Protein AF-A0A7K1CIB7-F1 (afdb_monomer_lite)

Radius of gyration: 27.97 Å; chains: 1; bounding box: 59×40×71 Å

Secondary structure (DSSP, 8-state):
--EEEEEEEEET--SHHHHHHHHHHHHTSTT-EEEEETTTTEEEEEEETTS-HHHHHHHHHHTT-EEEEE-----TTTS-TTHHHHHHHHHHHHHHHHHHHH-HHHHHHHHHHHHHHHHHTTPPPPS----

Sequence (131 aa):
MAVEPRTFSVSGMTCSSCVNSIEKSLKDIDGVSASVNFATETVHILAPTDVKNSEIIKNIKSAGYSATYVENGANPALHSRKSGVVLFFAILFAVPTIAVSMVHQWHEKVDAEILRILDSLNILPPLYSPT

Structure (mmCIF, N/CA/C/O backbone):
data_AF-A0A7K1CIB7-F1
#
_entry.id   AF-A0A7K1CIB7-F1
#
loop_
_atom_site.group_PDB
_atom_site.id
_atom_site.type_symbol
_atom_site.label_atom_id
_atom_site.label_alt_id
_atom_site.label_comp_id
_atom_site.label_asym_id
_atom_site.label_entity_id
_atom_site.label_seq_id
_atom_site.pdbx_PDB_ins_code
_atom_site.Cartn_x
_atom_site.Cartn_y
_atom_site.Cartn_z
_atom_site.occupancy
_atom_site.B_iso_or_equiv
_atom_site.auth_seq_id
_atom_site.auth_comp_id
_atom_site.auth_asym_id
_atom_site.auth_atom_id
_atom_site.pdbx_PDB_model_num
ATOM 1 N N . MET A 1 1 ? 8.601 -5.327 21.324 1.00 53.72 1 MET A N 1
ATOM 2 C CA . MET A 1 1 ? 7.303 -5.832 20.829 1.00 53.72 1 MET A CA 1
ATOM 3 C C . MET A 1 1 ? 7.434 -5.981 19.323 1.00 53.72 1 MET A C 1
ATOM 5 O O . MET A 1 1 ? 7.906 -5.040 18.697 1.00 53.72 1 MET A O 1
ATOM 9 N N . ALA A 1 2 ? 7.157 -7.159 18.765 1.00 72.75 2 ALA A N 1
ATOM 10 C CA . ALA A 1 2 ? 7.211 -7.362 17.318 1.00 72.75 2 ALA A CA 1
ATOM 11 C C . ALA A 1 2 ? 5.921 -6.803 16.701 1.00 72.75 2 ALA A C 1
ATOM 13 O O . ALA A 1 2 ? 4.830 -7.218 17.083 1.00 72.75 2 ALA A O 1
ATOM 14 N N . VAL A 1 3 ? 6.056 -5.827 15.806 1.00 80.62 3 VAL A N 1
ATOM 15 C CA . VAL A 1 3 ? 4.958 -5.253 15.017 1.00 80.62 3 VAL A CA 1
ATOM 16 C C . VAL A 1 3 ? 5.022 -5.846 13.618 1.00 80.62 3 VAL A C 1
ATOM 18 O O . VAL A 1 3 ? 6.094 -5.886 13.015 1.00 80.62 3 VAL A O 1
ATOM 21 N N . GLU A 1 4 ? 3.885 -6.312 13.113 1.00 83.81 4 GLU A N 1
ATOM 22 C CA . GLU A 1 4 ? 3.779 -6.939 11.799 1.00 83.81 4 GLU A CA 1
ATOM 23 C C . GLU A 1 4 ? 3.029 -6.007 10.834 1.00 83.81 4 GLU A C 1
ATOM 25 O O . GLU A 1 4 ? 1.944 -5.519 11.176 1.00 83.81 4 GLU A O 1
ATOM 30 N N . PRO A 1 5 ? 3.586 -5.730 9.639 1.00 87.31 5 PRO A N 1
ATOM 31 C CA . PRO A 1 5 ? 2.897 -4.952 8.624 1.00 87.31 5 PRO A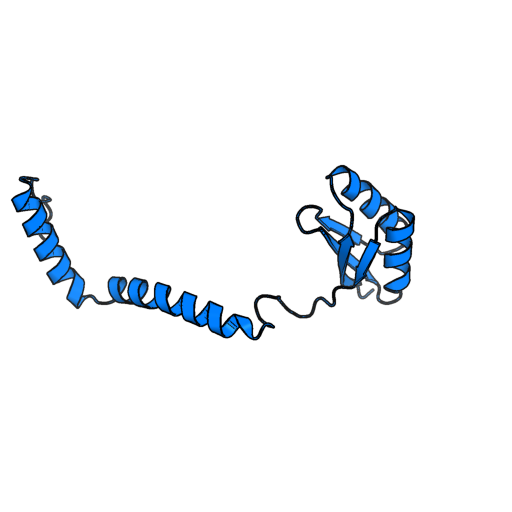 CA 1
ATOM 32 C C . PRO A 1 5 ? 1.786 -5.783 7.987 1.00 87.31 5 PRO A C 1
ATOM 34 O O . PRO A 1 5 ? 1.997 -6.895 7.506 1.00 87.31 5 PRO A O 1
ATOM 37 N N . ARG A 1 6 ? 0.588 -5.213 7.951 1.00 89.38 6 ARG A N 1
ATOM 38 C CA . ARG A 1 6 ? -0.626 -5.831 7.424 1.00 89.38 6 ARG A CA 1
ATOM 39 C C . ARG A 1 6 ? -1.341 -4.817 6.552 1.00 89.38 6 ARG A C 1
ATOM 41 O O . ARG A 1 6 ? -1.447 -3.655 6.930 1.00 89.38 6 ARG A O 1
ATOM 48 N N . THR A 1 7 ? -1.870 -5.240 5.411 1.00 90.75 7 THR A N 1
ATOM 49 C CA . THR A 1 7 ? -2.649 -4.341 4.552 1.00 90.75 7 THR A CA 1
ATOM 50 C C . THR A 1 7 ? -4.055 -4.876 4.387 1.00 90.75 7 THR A C 1
ATOM 52 O O . THR A 1 7 ? -4.281 -6.082 4.287 1.00 90.75 7 THR A O 1
ATOM 55 N N . PHE A 1 8 ? -5.006 -3.961 4.324 1.00 91.12 8 PHE A N 1
ATOM 56 C CA . PHE A 1 8 ? -6.408 -4.247 4.100 1.00 91.12 8 PHE A CA 1
ATOM 57 C C . PHE A 1 8 ? -6.885 -3.432 2.901 1.00 91.12 8 PHE A C 1
ATOM 59 O O . PHE A 1 8 ? -6.547 -2.257 2.774 1.00 91.12 8 PHE A O 1
ATOM 66 N N . SER A 1 9 ? -7.658 -4.052 2.016 1.00 91.19 9 SER A N 1
ATOM 67 C CA . SER A 1 9 ? -8.412 -3.339 0.985 1.00 91.19 9 SER A CA 1
ATOM 68 C C . SER A 1 9 ? -9.751 -2.925 1.578 1.00 91.19 9 SER A C 1
ATOM 70 O O . SER A 1 9 ? -10.385 -3.727 2.270 1.00 91.19 9 SER A O 1
ATOM 72 N N . VAL A 1 10 ? -10.161 -1.681 1.352 1.00 91.31 10 VAL A N 1
ATOM 73 C CA . VAL A 1 10 ? -11.355 -1.093 1.957 1.00 91.31 10 VAL A CA 1
ATOM 74 C C . VAL A 1 10 ? -12.288 -0.563 0.885 1.00 91.31 10 VAL A C 1
ATOM 76 O O . VAL A 1 10 ? -11.918 0.299 0.102 1.00 91.31 10 VAL A O 1
ATOM 79 N N . SER A 1 11 ? -13.531 -1.026 0.898 1.00 88.88 11 SER A N 1
ATOM 80 C CA . SER A 1 11 ? -14.567 -0.581 -0.030 1.00 88.88 11 SER A CA 1
ATOM 81 C C . SER A 1 11 ? -15.376 0.579 0.547 1.00 88.88 11 SER A C 1
ATOM 83 O O . SER A 1 11 ? -15.731 0.578 1.731 1.00 88.88 11 SER A O 1
ATOM 85 N N . GLY A 1 12 ? -15.726 1.538 -0.315 1.00 83.88 12 GLY A N 1
ATOM 86 C CA . GLY A 1 12 ? -16.597 2.669 0.025 1.00 83.88 12 GLY A CA 1
ATOM 87 C C . GLY A 1 12 ? -15.868 3.947 0.453 1.00 83.88 12 GLY A C 1
ATOM 88 O O . GLY A 1 12 ? -16.526 4.904 0.855 1.00 83.88 12 GLY A O 1
ATOM 89 N N . MET A 1 13 ? -14.535 3.997 0.358 1.00 84.75 13 MET A N 1
ATOM 90 C CA . MET A 1 13 ? -13.779 5.244 0.511 1.00 84.75 13 MET A CA 1
ATOM 91 C C . MET A 1 13 ? -13.867 6.079 -0.768 1.00 84.75 13 MET A C 1
ATOM 93 O O . MET A 1 13 ? -13.259 5.742 -1.773 1.00 84.75 13 MET A O 1
ATOM 97 N N . THR A 1 14 ? -14.597 7.192 -0.728 1.00 81.38 14 THR A N 1
ATOM 98 C CA . THR A 1 14 ? -14.796 8.067 -1.900 1.00 81.38 14 THR A CA 1
ATOM 99 C C . THR A 1 14 ? -14.212 9.469 -1.737 1.00 81.38 14 THR A C 1
ATOM 101 O O . THR A 1 14 ? -14.210 10.245 -2.689 1.00 81.38 14 THR A O 1
ATOM 104 N N . CYS A 1 15 ? -13.709 9.822 -0.551 1.00 84.44 15 CYS A N 1
ATOM 105 C CA . CYS A 1 15 ? -13.198 11.160 -0.260 1.00 84.44 15 CYS A CA 1
ATOM 106 C C . CYS A 1 15 ? -12.050 11.123 0.759 1.00 84.44 15 CYS A C 1
ATOM 108 O O . CYS A 1 15 ? -11.976 10.228 1.602 1.00 84.44 15 CYS A O 1
ATOM 110 N N . SER A 1 16 ? -11.199 12.150 0.743 1.00 82.19 16 SER A N 1
ATOM 111 C CA . SER A 1 16 ? -10.160 12.377 1.754 1.00 82.19 16 SER A CA 1
ATOM 112 C C . SER A 1 16 ? -10.723 12.465 3.176 1.00 82.19 16 SER A C 1
ATOM 114 O O . SER A 1 16 ? -10.062 12.062 4.125 1.00 82.19 16 SER A O 1
ATOM 116 N N . SER A 1 17 ? -11.972 12.910 3.345 1.00 84.19 17 SER A N 1
ATOM 117 C CA . SER A 1 17 ? -12.637 12.922 4.653 1.00 84.19 17 SER A CA 1
ATOM 118 C C . SER A 1 17 ? -12.870 11.518 5.230 1.00 84.19 17 SER A C 1
ATOM 120 O O . SER A 1 17 ? -12.893 11.370 6.450 1.00 84.19 17 SER A O 1
ATOM 122 N N . CYS A 1 18 ? -12.997 10.484 4.387 1.00 85.94 18 CYS A N 1
ATOM 12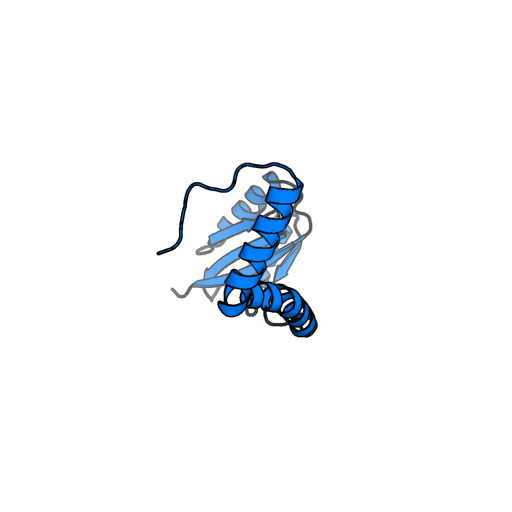3 C CA . CYS A 1 18 ? -13.165 9.094 4.828 1.00 85.94 18 CYS A CA 1
ATOM 124 C C . CYS A 1 18 ? -11.905 8.549 5.518 1.00 85.94 18 CYS A C 1
ATOM 126 O O . CYS A 1 18 ? -12.009 7.744 6.444 1.00 85.94 18 CYS A O 1
ATOM 128 N N . VAL A 1 19 ? -10.725 9.026 5.103 1.00 88.75 19 VAL A N 1
ATOM 129 C CA . VAL A 1 19 ? -9.418 8.635 5.657 1.00 88.75 19 VAL A CA 1
ATOM 130 C C . VAL A 1 19 ? -9.381 8.906 7.158 1.00 88.75 19 VAL A C 1
ATOM 132 O O . VAL A 1 19 ? -9.152 7.990 7.946 1.00 88.75 19 VAL A O 1
ATOM 135 N N . ASN A 1 20 ? -9.711 10.134 7.568 1.00 89.19 20 ASN A N 1
ATOM 136 C CA . ASN A 1 20 ? -9.666 10.533 8.973 1.00 89.19 20 ASN A CA 1
ATOM 137 C C . ASN A 1 20 ? -10.608 9.699 9.851 1.00 89.19 20 ASN A C 1
ATOM 139 O O . ASN A 1 20 ? -10.270 9.402 10.996 1.00 89.19 20 ASN A O 1
ATOM 143 N N . SER A 1 21 ? -11.784 9.318 9.342 1.00 89.50 21 SER A N 1
ATOM 144 C CA . SER A 1 21 ? -12.731 8.471 10.076 1.00 89.50 21 SER A CA 1
ATOM 145 C C . SER A 1 21 ? -12.157 7.080 10.350 1.00 89.50 21 SER A C 1
ATOM 147 O O . SER A 1 21 ? -12.279 6.576 11.467 1.00 89.50 21 SER A O 1
ATOM 149 N N . ILE A 1 22 ? -11.503 6.482 9.353 1.00 90.38 22 ILE A N 1
ATOM 150 C CA . ILE A 1 22 ? -10.901 5.149 9.464 1.00 90.38 22 ILE A CA 1
ATOM 151 C C . ILE A 1 22 ? -9.664 5.192 10.367 1.00 90.38 22 ILE A C 1
ATOM 153 O O . ILE A 1 22 ? -9.550 4.377 11.280 1.00 90.38 22 ILE A O 1
ATOM 157 N N . GLU A 1 23 ? -8.770 6.166 10.179 1.00 90.81 23 GLU A N 1
ATOM 158 C CA . GLU A 1 23 ? -7.578 6.319 11.024 1.00 90.81 23 GLU A CA 1
ATOM 159 C C . GLU A 1 23 ? -7.940 6.557 12.490 1.00 90.81 23 GLU A C 1
ATOM 161 O O . GLU A 1 23 ? -7.306 6.000 13.385 1.00 90.81 23 GLU A O 1
ATOM 166 N N . LYS A 1 24 ? -8.981 7.357 12.751 1.00 89.44 24 LYS A N 1
ATOM 167 C CA . LYS A 1 24 ? -9.447 7.614 14.114 1.00 89.44 24 LYS A CA 1
ATOM 168 C C . LYS A 1 24 ? -10.000 6.349 14.768 1.00 89.44 24 LYS A C 1
ATOM 170 O O . LYS A 1 24 ? -9.638 6.075 15.901 1.00 89.44 24 LYS A O 1
ATOM 175 N N . SER A 1 25 ? -10.793 5.559 14.043 1.00 89.12 25 SER A N 1
ATOM 176 C CA . SER A 1 25 ? -11.314 4.284 14.552 1.00 89.12 25 SER A CA 1
ATOM 177 C C . SER A 1 25 ? -10.216 3.256 14.838 1.00 89.12 25 SER A C 1
ATOM 179 O O . SER A 1 25 ? -10.386 2.419 15.718 1.00 89.12 25 SER A O 1
ATOM 181 N N . LEU A 1 26 ? -9.108 3.283 14.093 1.00 89.19 26 LEU A N 1
ATOM 182 C CA . LEU A 1 26 ? -7.995 2.348 14.285 1.00 89.19 26 LEU A CA 1
ATOM 183 C C . LEU A 1 26 ? -7.016 2.794 15.378 1.00 89.19 26 LEU A C 1
ATOM 185 O O . LEU A 1 26 ? -6.363 1.943 15.973 1.00 89.19 26 LEU A O 1
ATOM 189 N N . LYS A 1 27 ? -6.946 4.099 15.676 1.00 88.31 27 LYS A N 1
ATOM 190 C CA . LYS A 1 27 ? -6.173 4.645 16.807 1.00 88.31 27 LYS A CA 1
ATOM 191 C C . LYS A 1 27 ? -6.701 4.221 18.176 1.00 88.31 27 LYS A C 1
ATOM 193 O O . LYS A 1 27 ? -5.949 4.287 19.140 1.00 88.31 27 LYS A O 1
ATOM 198 N N . ASP A 1 28 ? -7.962 3.804 18.262 1.00 85.25 28 ASP A N 1
ATOM 199 C CA . ASP A 1 28 ? -8.560 3.321 19.510 1.00 85.25 28 ASP A CA 1
ATOM 200 C C . ASP A 1 28 ? -8.009 1.941 19.932 1.00 85.25 28 ASP A C 1
ATOM 202 O O . ASP A 1 28 ? -8.214 1.517 21.069 1.00 85.25 28 ASP A O 1
ATOM 206 N N . ILE A 1 29 ? -7.300 1.236 19.038 1.00 86.31 29 ILE A N 1
ATOM 207 C CA . ILE A 1 29 ? -6.651 -0.047 19.328 1.00 86.31 29 ILE A CA 1
ATOM 208 C C . ILE A 1 29 ? -5.218 0.215 19.810 1.00 86.31 29 ILE A C 1
ATOM 210 O O . ILE A 1 29 ? -4.416 0.827 19.102 1.00 86.31 29 ILE A O 1
ATOM 214 N N . ASP A 1 30 ? -4.881 -0.273 21.006 1.00 84.19 30 ASP A N 1
ATOM 215 C CA . ASP A 1 30 ? -3.564 -0.043 21.603 1.00 84.19 30 ASP A CA 1
ATOM 216 C C . ASP A 1 30 ? -2.433 -0.663 20.764 1.00 84.19 30 ASP A C 1
ATOM 218 O O . ASP A 1 30 ? -2.528 -1.787 20.268 1.00 84.19 30 ASP A O 1
ATOM 222 N N . GLY A 1 31 ? -1.356 0.100 20.574 1.00 85.19 31 GLY A N 1
ATOM 223 C CA . GLY A 1 31 ? -0.196 -0.320 19.785 1.00 85.19 31 GLY A CA 1
ATOM 224 C C . GLY A 1 31 ? -0.402 -0.389 18.264 1.00 85.19 31 GLY A C 1
ATOM 225 O O . GLY A 1 31 ? 0.529 -0.792 17.563 1.00 85.19 31 GLY A O 1
ATOM 226 N N . VAL A 1 32 ? -1.564 0.010 17.732 1.00 89.69 32 VAL A N 1
ATOM 227 C CA . VAL A 1 32 ? -1.840 -0.003 16.287 1.00 89.69 32 VAL A CA 1
ATOM 228 C C . VAL A 1 32 ? -1.513 1.344 15.641 1.00 89.69 32 VAL A C 1
ATOM 230 O O . VAL A 1 32 ? -2.009 2.395 16.040 1.00 89.69 32 VAL A O 1
ATOM 233 N N . SER A 1 33 ? -0.711 1.315 14.578 1.00 89.19 33 SER A N 1
ATOM 234 C CA . SER A 1 33 ? -0.492 2.463 13.694 1.00 89.19 33 SER A CA 1
ATOM 235 C C . SER A 1 33 ? -1.107 2.176 12.330 1.00 89.19 33 SER A C 1
ATOM 237 O O . SER A 1 33 ? -0.789 1.163 11.714 1.00 89.19 33 SER A O 1
ATOM 239 N N . ALA A 1 34 ? -1.997 3.048 11.861 1.00 90.50 34 ALA A N 1
ATOM 240 C CA . ALA A 1 34 ? -2.683 2.901 10.582 1.00 90.50 34 ALA A CA 1
ATOM 241 C C . ALA A 1 34 ? -2.372 4.082 9.657 1.00 90.50 34 ALA A C 1
ATOM 243 O O . ALA A 1 34 ? -2.340 5.228 10.099 1.00 90.50 34 ALA A O 1
ATOM 244 N N . SER A 1 35 ? -2.175 3.787 8.375 1.00 90.31 35 SER A N 1
ATOM 245 C CA . SER A 1 35 ? -2.032 4.754 7.290 1.00 90.31 35 SER A CA 1
ATOM 246 C C . SER A 1 35 ? -2.988 4.370 6.168 1.00 90.31 35 SER A C 1
ATOM 248 O O . SER A 1 35 ? -2.967 3.239 5.677 1.00 90.31 35 SER A O 1
ATOM 250 N N . VAL A 1 36 ? -3.856 5.299 5.785 1.00 91.00 36 VAL A N 1
ATOM 251 C CA . VAL A 1 36 ? -4.923 5.048 4.813 1.00 91.00 36 VAL A CA 1
ATOM 252 C C . VAL A 1 36 ? -4.630 5.785 3.511 1.00 91.00 36 VAL A C 1
ATOM 254 O O . VAL A 1 36 ? -4.271 6.960 3.509 1.00 91.00 36 VAL A O 1
ATOM 257 N N . ASN A 1 37 ? -4.848 5.111 2.385 1.00 88.75 37 ASN A N 1
ATOM 258 C CA . ASN A 1 37 ? -4.800 5.706 1.060 1.00 88.75 37 ASN A CA 1
ATOM 259 C C . ASN A 1 37 ? -6.150 5.515 0.357 1.00 88.75 37 ASN A C 1
ATOM 261 O O . ASN A 1 37 ? -6.504 4.408 -0.048 1.00 88.75 37 ASN A O 1
ATOM 265 N N . PHE A 1 38 ? -6.903 6.607 0.201 1.00 87.25 38 PHE A N 1
ATOM 266 C CA . PHE A 1 38 ? -8.199 6.576 -0.481 1.00 87.25 38 PHE A CA 1
ATOM 267 C C . PHE A 1 38 ? -8.062 6.389 -2.000 1.00 87.25 38 PHE A C 1
ATOM 269 O O . PHE A 1 38 ? -8.962 5.834 -2.615 1.00 87.25 38 PHE A O 1
ATOM 276 N N . ALA A 1 39 ? -6.951 6.823 -2.611 1.00 86.06 39 ALA A N 1
ATOM 277 C CA . ALA A 1 39 ? -6.745 6.714 -4.057 1.00 86.06 39 ALA A CA 1
ATOM 278 C C . ALA A 1 39 ? -6.532 5.259 -4.498 1.00 86.06 39 ALA A C 1
ATOM 280 O O . ALA A 1 39 ? -6.905 4.884 -5.605 1.00 86.06 39 ALA A O 1
ATOM 281 N N . THR A 1 40 ? -5.931 4.444 -3.628 1.00 85.88 40 THR A N 1
ATOM 282 C CA . THR A 1 40 ? -5.720 3.006 -3.852 1.00 85.88 40 THR A CA 1
ATOM 283 C C . THR A 1 40 ? -6.697 2.128 -3.075 1.00 85.88 40 THR A C 1
ATOM 285 O O . THR A 1 40 ? -6.579 0.910 -3.150 1.00 85.88 40 THR A O 1
ATOM 288 N N . GLU A 1 41 ? -7.638 2.720 -2.329 1.00 89.75 41 GLU A N 1
ATOM 289 C CA . GLU A 1 41 ? -8.599 2.004 -1.479 1.00 89.75 41 GLU A CA 1
ATOM 290 C C . GLU A 1 41 ? -7.926 1.001 -0.516 1.00 89.75 41 GLU A C 1
ATOM 292 O O . GLU A 1 41 ? -8.427 -0.097 -0.255 1.00 89.75 41 GLU A O 1
ATOM 297 N N . THR A 1 42 ? -6.755 1.364 0.018 1.00 89.81 42 THR A N 1
ATOM 298 C CA . THR A 1 42 ? -5.949 0.493 0.887 1.00 89.81 42 THR A CA 1
ATOM 299 C C . THR A 1 42 ? -5.616 1.139 2.222 1.00 89.81 42 THR A C 1
ATOM 301 O O . THR A 1 42 ? -5.453 2.351 2.343 1.00 89.81 42 THR A O 1
ATOM 304 N N . VAL A 1 43 ? -5.479 0.295 3.241 1.00 91.44 43 VAL A N 1
ATOM 305 C CA . VAL A 1 43 ? -5.079 0.669 4.597 1.00 91.44 43 VAL A CA 1
ATOM 306 C C . VAL A 1 43 ? -3.894 -0.185 5.009 1.00 91.44 43 VAL A C 1
ATOM 308 O O . VAL A 1 43 ? -4.001 -1.409 5.057 1.00 91.44 43 VAL A O 1
ATOM 311 N N . HIS A 1 44 ? -2.779 0.461 5.320 1.00 90.69 44 HIS A N 1
ATOM 312 C CA . HIS A 1 44 ? -1.582 -0.167 5.861 1.00 90.69 44 HIS A CA 1
ATOM 313 C C . HIS A 1 44 ? -1.580 -0.032 7.377 1.00 90.69 44 HIS A C 1
ATOM 315 O O . HIS A 1 44 ? -1.779 1.057 7.909 1.00 90.69 44 HIS A O 1
ATOM 321 N N . ILE A 1 45 ? -1.371 -1.142 8.071 1.00 91.06 45 ILE A N 1
ATOM 322 C CA . ILE A 1 45 ? -1.479 -1.234 9.519 1.00 91.06 45 ILE A CA 1
ATOM 323 C C . ILE A 1 45 ? -0.231 -1.913 10.066 1.00 91.06 45 ILE A C 1
ATOM 325 O O . ILE A 1 45 ? 0.144 -2.996 9.624 1.00 91.06 45 ILE A O 1
ATOM 329 N N . LEU A 1 46 ? 0.393 -1.279 11.048 1.00 89.38 46 LEU A N 1
ATOM 330 C CA . LEU A 1 46 ? 1.426 -1.856 11.892 1.00 89.38 46 LEU A CA 1
ATOM 331 C C . LEU A 1 46 ? 0.761 -2.187 13.222 1.00 89.38 46 LEU A C 1
ATOM 333 O O . LEU A 1 46 ? 0.406 -1.283 13.977 1.00 89.38 46 LEU A O 1
ATOM 337 N N . ALA A 1 47 ? 0.546 -3.473 13.473 1.00 88.56 47 ALA A N 1
ATOM 338 C CA . ALA A 1 47 ? -0.091 -3.953 14.691 1.00 88.56 47 ALA A CA 1
ATOM 339 C C . ALA A 1 47 ? 0.783 -5.025 15.355 1.00 88.56 47 ALA A C 1
ATOM 341 O O . ALA A 1 47 ? 1.468 -5.778 14.651 1.00 88.56 47 ALA A O 1
ATOM 342 N N . PRO A 1 48 ? 0.793 -5.107 16.692 1.00 88.81 48 PRO A N 1
ATOM 343 C CA . PRO A 1 48 ? 1.463 -6.193 17.383 1.00 88.81 48 PRO A CA 1
ATOM 344 C C . PRO A 1 48 ? 0.759 -7.539 17.116 1.00 88.81 48 PRO A C 1
ATOM 346 O O . PRO A 1 48 ? -0.392 -7.605 16.673 1.00 88.81 48 PRO A O 1
ATOM 349 N N . THR A 1 49 ? 1.498 -8.641 17.278 1.00 83.00 49 THR A N 1
ATOM 350 C CA . THR A 1 49 ? 1.060 -9.993 16.867 1.00 83.00 49 THR A CA 1
ATOM 351 C C . THR A 1 49 ? -0.172 -10.503 17.631 1.00 83.00 49 THR A C 1
ATOM 353 O O . THR A 1 49 ? -0.865 -11.403 17.162 1.00 83.00 49 THR A O 1
ATOM 356 N N . ASP A 1 50 ? -0.452 -9.928 18.794 1.00 85.50 50 ASP A N 1
ATOM 357 C CA . ASP A 1 50 ? -1.613 -10.190 19.646 1.00 85.50 50 ASP A CA 1
ATOM 358 C C . ASP A 1 50 ? -2.932 -9.652 19.067 1.00 85.50 50 ASP A C 1
ATOM 360 O O . ASP A 1 50 ? -3.986 -10.262 19.276 1.00 85.50 50 ASP A O 1
ATOM 364 N N . VAL A 1 51 ? -2.885 -8.566 18.291 1.00 85.81 51 VAL A N 1
ATOM 365 C CA . VAL A 1 51 ? -4.070 -7.987 17.646 1.00 85.81 51 VAL A CA 1
ATOM 366 C C . VAL A 1 51 ? -4.504 -8.861 16.472 1.00 85.81 51 VAL A C 1
ATOM 368 O O . VAL A 1 51 ? -3.748 -9.096 15.523 1.00 85.81 51 VAL A O 1
ATOM 371 N N . LYS A 1 52 ? -5.760 -9.319 16.495 1.00 89.19 52 LYS A N 1
ATOM 372 C CA . LYS A 1 52 ? -6.327 -10.165 15.434 1.00 89.19 52 LYS A CA 1
ATOM 373 C C . LYS A 1 52 ? -6.846 -9.331 14.264 1.00 89.19 52 LYS A C 1
ATOM 375 O O . LYS A 1 52 ? -7.538 -8.333 14.451 1.00 89.19 52 LYS A O 1
ATOM 380 N N . ASN A 1 53 ? -6.666 -9.829 13.039 1.00 89.06 53 ASN A N 1
ATOM 381 C CA . ASN A 1 53 ? -7.209 -9.194 11.825 1.00 89.06 53 ASN A CA 1
ATOM 382 C C . ASN A 1 53 ? -8.734 -8.994 11.886 1.00 89.06 53 ASN A C 1
ATOM 384 O O . ASN A 1 53 ? -9.253 -8.009 11.367 1.00 89.06 53 ASN A O 1
ATOM 388 N N . SER A 1 54 ? -9.461 -9.894 12.556 1.00 89.75 54 SER A N 1
ATOM 389 C CA . SER A 1 54 ? -10.911 -9.778 12.750 1.00 89.75 54 SER A CA 1
ATOM 390 C C . SER A 1 54 ? -11.318 -8.540 13.552 1.00 89.75 54 SER A C 1
ATOM 392 O O . SER A 1 54 ? -12.382 -7.977 13.308 1.00 89.75 54 SER A O 1
ATOM 394 N N . GLU A 1 55 ? -10.495 -8.121 14.512 1.00 90.19 55 GLU A N 1
ATOM 395 C CA . GLU A 1 55 ? -10.761 -6.959 15.364 1.00 90.19 55 GLU A CA 1
ATOM 396 C C . GLU A 1 55 ? -10.564 -5.650 14.597 1.00 90.19 55 GLU A C 1
ATOM 398 O O . GLU A 1 55 ? -11.402 -4.752 14.665 1.00 90.19 55 GLU A O 1
ATOM 403 N N . ILE A 1 56 ? -9.519 -5.596 13.773 1.00 89.81 56 ILE A N 1
ATOM 404 C CA . ILE A 1 56 ? -9.264 -4.496 12.839 1.00 89.81 56 ILE A CA 1
ATOM 405 C C . ILE A 1 56 ? -10.438 -4.344 11.862 1.00 89.81 56 ILE A C 1
ATOM 407 O O . ILE A 1 56 ? -11.007 -3.261 11.734 1.00 89.81 56 ILE A O 1
ATOM 411 N N . ILE A 1 57 ? -10.856 -5.438 11.213 1.00 91.88 57 ILE A N 1
ATOM 412 C CA . ILE A 1 57 ? -11.979 -5.423 10.260 1.00 91.88 57 ILE A CA 1
ATOM 413 C C . ILE A 1 57 ? -13.275 -4.982 10.950 1.00 91.88 57 ILE A C 1
ATOM 415 O O . ILE A 1 57 ? -14.049 -4.213 10.381 1.00 91.88 57 ILE A O 1
ATOM 419 N N . LYS A 1 58 ? -13.514 -5.437 12.187 1.00 91.94 58 LYS A N 1
ATOM 420 C CA . LYS A 1 58 ? -14.689 -5.042 12.969 1.00 91.94 58 LYS A CA 1
ATOM 421 C C . LYS A 1 58 ? -14.698 -3.541 13.260 1.00 91.94 58 LYS A C 1
ATOM 423 O O . LYS A 1 58 ? -15.749 -2.928 13.113 1.00 91.94 58 LYS A O 1
ATOM 428 N N . ASN A 1 59 ? -13.559 -2.952 13.622 1.00 91.00 59 ASN A N 1
ATOM 429 C CA . ASN A 1 59 ? -13.450 -1.509 13.851 1.00 91.00 59 ASN A CA 1
ATOM 430 C C . ASN A 1 59 ? -13.709 -0.704 12.572 1.00 91.00 59 ASN A C 1
ATOM 432 O O . ASN A 1 59 ? -14.547 0.195 12.573 1.00 91.00 59 ASN A O 1
ATOM 436 N N . ILE A 1 60 ? -13.109 -1.106 11.448 1.00 90.62 60 ILE A N 1
ATOM 437 C CA . ILE A 1 60 ? -13.359 -0.454 10.152 1.00 90.62 60 ILE A CA 1
ATOM 438 C C . ILE A 1 60 ? -14.848 -0.555 9.762 1.00 90.62 60 ILE A C 1
ATOM 440 O O . ILE A 1 60 ? -15.435 0.414 9.275 1.00 90.62 60 ILE A O 1
ATOM 444 N N . LYS A 1 61 ? -15.493 -1.689 10.067 1.00 91.81 61 LYS A N 1
ATOM 445 C CA . LYS A 1 61 ? -16.937 -1.879 9.879 1.00 91.81 61 LYS A CA 1
ATOM 446 C C . LYS A 1 61 ? -17.785 -0.984 10.777 1.00 91.81 61 LYS A C 1
ATOM 448 O O . LYS A 1 61 ? -18.785 -0.448 10.305 1.00 91.81 61 LYS A O 1
ATOM 453 N N . SER A 1 62 ? -17.385 -0.778 12.028 1.00 89.12 62 SER A N 1
ATOM 454 C CA . SER A 1 62 ? -18.037 0.174 12.937 1.00 89.12 62 SER A CA 1
ATOM 455 C C . SER A 1 62 ? -17.939 1.618 12.436 1.00 89.12 62 SER A C 1
ATOM 457 O O . SER A 1 62 ? -18.856 2.401 12.666 1.00 89.12 62 SER A O 1
ATOM 459 N N . ALA A 1 63 ? -16.876 1.960 11.701 1.00 87.94 63 ALA A N 1
ATOM 460 C CA . ALA A 1 63 ? -16.735 3.250 11.0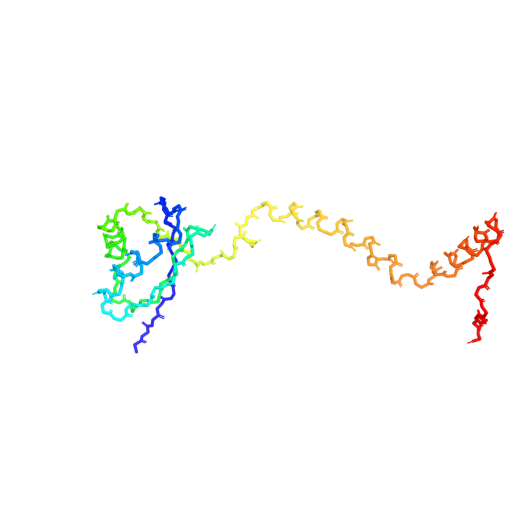25 1.00 87.94 63 ALA A CA 1
ATOM 461 C C . ALA A 1 63 ? -17.582 3.377 9.738 1.00 87.94 63 ALA A C 1
ATOM 463 O O . ALA A 1 63 ? -17.607 4.449 9.135 1.00 87.94 63 ALA A O 1
ATOM 464 N N . GLY A 1 64 ? -18.282 2.313 9.322 1.00 89.69 64 GLY A N 1
ATOM 465 C CA . GLY A 1 64 ? -19.169 2.301 8.153 1.00 89.69 64 GLY A CA 1
ATOM 466 C C . GLY A 1 64 ? -18.536 1.777 6.862 1.00 89.69 64 GLY A C 1
ATOM 467 O O . GLY A 1 64 ? -19.162 1.873 5.809 1.00 89.69 64 GLY A O 1
ATOM 468 N N . TYR A 1 65 ? -17.331 1.203 6.920 1.00 91.06 65 TYR A N 1
ATOM 469 C CA . TYR A 1 65 ? -16.598 0.735 5.740 1.00 91.06 65 TYR A CA 1
ATOM 470 C C . TYR A 1 65 ? -16.384 -0.779 5.766 1.00 91.06 65 TYR A C 1
ATOM 472 O O . TYR A 1 65 ? -16.305 -1.400 6.821 1.00 91.06 65 TYR A O 1
ATOM 480 N N . SER A 1 66 ? -16.262 -1.406 4.599 1.00 90.69 66 SER A N 1
ATOM 481 C CA . SER A 1 66 ? -15.959 -2.842 4.522 1.00 90.69 66 SER A CA 1
ATOM 482 C C . SER A 1 66 ? -14.479 -3.042 4.240 1.00 90.69 66 SER A C 1
ATOM 484 O O . SER A 1 66 ? -13.971 -2.445 3.302 1.00 90.69 66 SER A O 1
ATOM 486 N N . ALA A 1 67 ? -13.797 -3.880 5.022 1.00 91.88 67 ALA A N 1
ATOM 487 C CA . ALA A 1 67 ? -12.373 -4.163 4.860 1.00 91.88 67 ALA A CA 1
ATOM 488 C C . ALA A 1 67 ? -12.113 -5.657 4.659 1.00 91.88 67 ALA A C 1
ATOM 490 O O . ALA A 1 67 ? -12.696 -6.491 5.353 1.00 91.88 67 ALA A O 1
ATOM 491 N N . THR A 1 68 ? -11.192 -5.985 3.756 1.00 90.56 68 THR A N 1
ATOM 492 C CA . THR A 1 68 ? -10.714 -7.351 3.510 1.00 90.56 68 THR A CA 1
ATOM 493 C C . THR A 1 68 ? -9.205 -7.394 3.691 1.00 90.56 68 THR A C 1
ATOM 495 O O . THR A 1 68 ? -8.493 -6.544 3.159 1.00 90.56 68 THR A O 1
ATOM 498 N N . TYR A 1 69 ? -8.708 -8.372 4.449 1.00 89.75 69 TYR A N 1
ATOM 499 C CA . TYR A 1 69 ? -7.270 -8.567 4.623 1.00 89.75 69 TYR A CA 1
ATOM 500 C C . TYR A 1 69 ? -6.628 -8.958 3.292 1.00 89.75 69 TYR A C 1
ATOM 502 O O . TYR A 1 69 ? -7.047 -9.925 2.656 1.00 89.75 69 TYR A O 1
ATOM 510 N N . VAL A 1 70 ? -5.614 -8.201 2.887 1.00 85.06 70 VAL A N 1
ATOM 511 C CA . VAL A 1 70 ? -4.790 -8.503 1.721 1.00 85.06 70 VAL A CA 1
ATOM 512 C C . VAL A 1 70 ? -3.470 -9.018 2.262 1.00 85.06 70 VAL A C 1
ATOM 514 O O . VAL A 1 70 ? -2.666 -8.252 2.795 1.00 85.06 70 VAL A O 1
ATOM 517 N N . GLU A 1 71 ? -3.255 -10.324 2.142 1.00 72.94 71 GLU A N 1
ATOM 518 C CA . GLU A 1 71 ? -1.998 -10.960 2.519 1.00 72.94 71 GLU A CA 1
ATOM 519 C C . GLU A 1 71 ? -0.860 -10.329 1.703 1.00 72.94 71 GLU A C 1
ATOM 521 O O . GLU A 1 71 ? -0.701 -10.570 0.505 1.00 72.94 71 GLU A O 1
ATOM 526 N N . ASN A 1 72 ? -0.104 -9.428 2.337 1.00 63.91 72 ASN A N 1
ATOM 527 C CA . ASN A 1 72 ? 1.001 -8.725 1.696 1.00 63.91 72 ASN A CA 1
ATOM 528 C C . ASN A 1 72 ? 2.226 -9.628 1.686 1.00 63.91 72 ASN A C 1
ATOM 530 O O . ASN A 1 72 ? 3.133 -9.488 2.497 1.00 63.91 72 ASN A O 1
ATOM 534 N N . GLY A 1 73 ? 2.215 -10.575 0.750 1.00 53.94 73 GLY A N 1
ATOM 535 C CA . GLY A 1 73 ? 3.340 -11.459 0.453 1.00 53.94 73 GLY A CA 1
ATOM 536 C C . GLY A 1 73 ? 3.778 -11.439 -1.011 1.00 53.94 73 GLY A C 1
ATOM 537 O O . GLY A 1 73 ? 4.716 -12.139 -1.376 1.00 53.94 73 GLY A O 1
ATOM 538 N N . ALA A 1 74 ? 3.136 -10.655 -1.877 1.00 47.94 74 ALA A N 1
ATOM 539 C CA . ALA A 1 74 ? 3.529 -10.590 -3.275 1.00 47.94 74 ALA A CA 1
ATOM 540 C C . ALA A 1 74 ? 3.310 -9.188 -3.825 1.00 47.94 74 ALA A C 1
ATOM 542 O O . ALA A 1 74 ? 2.180 -8.721 -3.929 1.00 47.94 74 ALA A O 1
ATOM 543 N N . ASN A 1 75 ? 4.398 -8.551 -4.258 1.00 53.66 75 ASN A N 1
ATOM 544 C CA . ASN A 1 75 ? 4.322 -7.581 -5.341 1.00 53.66 75 ASN A CA 1
ATOM 545 C C . ASN A 1 75 ? 3.384 -8.162 -6.420 1.00 53.66 75 ASN A C 1
ATOM 547 O O . ASN A 1 75 ? 3.739 -9.190 -7.009 1.00 53.66 75 ASN A O 1
ATOM 551 N N . PRO A 1 76 ? 2.218 -7.557 -6.720 1.00 53.00 76 PRO A N 1
ATOM 552 C CA . PRO A 1 76 ? 1.343 -8.058 -7.782 1.00 53.00 76 PRO A CA 1
ATOM 553 C C . PRO A 1 76 ? 2.043 -8.035 -9.153 1.00 53.00 76 PRO A C 1
ATOM 555 O O . PRO A 1 76 ? 1.622 -8.728 -10.075 1.00 53.00 76 PRO A O 1
ATOM 558 N N . ALA A 1 77 ? 3.162 -7.307 -9.268 1.00 54.41 77 ALA A N 1
ATOM 559 C CA . ALA A 1 77 ? 4.067 -7.342 -10.412 1.00 54.41 77 ALA A CA 1
ATOM 560 C C . ALA A 1 77 ? 4.762 -8.708 -10.625 1.00 54.41 77 ALA A C 1
ATOM 562 O O . ALA A 1 77 ? 5.079 -9.058 -11.763 1.00 54.41 77 ALA A O 1
ATOM 563 N N . LEU A 1 78 ? 4.986 -9.497 -9.565 1.00 53.72 78 LEU A N 1
ATOM 564 C CA . LEU A 1 78 ? 5.771 -10.737 -9.637 1.00 53.72 78 LEU A CA 1
ATOM 565 C C . LEU A 1 78 ? 4.913 -12.010 -9.739 1.00 53.72 78 LEU A C 1
ATOM 567 O O . LEU A 1 78 ? 5.338 -12.976 -10.365 1.00 53.72 78 LEU A O 1
ATOM 571 N N . HIS A 1 79 ? 3.700 -12.023 -9.174 1.00 54.28 79 HIS A N 1
ATOM 572 C CA . HIS A 1 79 ? 2.888 -13.244 -9.028 1.00 54.28 79 HIS A CA 1
ATOM 573 C C . HIS A 1 79 ? 1.649 -13.270 -9.934 1.00 54.28 79 HIS A C 1
ATOM 575 O O . HIS A 1 79 ? 0.536 -13.564 -9.506 1.00 54.28 79 HIS A O 1
ATOM 581 N N . SER A 1 80 ? 1.816 -12.993 -11.223 1.00 63.03 80 SER A N 1
ATOM 582 C CA . SER A 1 80 ? 0.766 -13.292 -12.195 1.00 63.03 80 SER A CA 1
ATOM 583 C C . SER A 1 80 ? 1.372 -13.992 -13.395 1.00 63.03 80 SER A C 1
ATOM 585 O O . SER A 1 80 ? 2.341 -13.505 -13.966 1.00 63.03 80 SER A O 1
ATOM 587 N N . ARG A 1 81 ? 0.779 -15.106 -13.842 1.00 58.62 81 ARG A N 1
ATOM 588 C CA . ARG A 1 81 ? 1.102 -15.746 -15.137 1.00 58.62 81 ARG A CA 1
ATOM 589 C C . ARG A 1 81 ? 1.071 -14.750 -16.309 1.00 58.62 81 ARG A C 1
ATOM 591 O O . ARG A 1 81 ? 1.738 -14.971 -17.313 1.00 58.62 81 ARG A O 1
ATOM 598 N N . LYS A 1 82 ? 0.336 -13.636 -16.171 1.00 55.88 82 LYS A N 1
ATOM 599 C CA . LYS A 1 82 ? 0.320 -12.512 -17.123 1.00 55.88 82 LYS A CA 1
ATOM 600 C C . LYS A 1 82 ? 1.645 -11.739 -17.196 1.00 55.88 82 LYS A C 1
ATOM 602 O O . LYS A 1 82 ? 1.867 -11.041 -18.180 1.00 55.88 82 LYS A O 1
ATOM 607 N N . SER A 1 83 ? 2.530 -11.890 -16.212 1.00 62.66 83 SER A N 1
ATOM 608 C CA . SER A 1 83 ? 3.832 -11.217 -16.151 1.00 62.66 83 SER A CA 1
ATOM 609 C C . SER A 1 83 ? 4.757 -11.654 -17.296 1.00 62.66 83 SER A C 1
ATOM 611 O O . SER A 1 83 ? 5.475 -10.829 -17.845 1.00 62.66 83 SER A O 1
ATOM 613 N N . GLY A 1 84 ? 4.641 -12.897 -17.789 1.00 73.94 84 GLY A N 1
ATOM 614 C CA . GLY A 1 84 ? 5.403 -13.352 -18.964 1.00 73.94 84 GLY A CA 1
ATOM 615 C C . GLY A 1 84 ? 5.074 -12.583 -20.251 1.00 73.94 84 GLY A C 1
ATOM 616 O O . GLY A 1 84 ? 5.967 -12.266 -21.029 1.00 73.94 84 GLY A O 1
ATOM 617 N N . VAL A 1 85 ? 3.804 -12.217 -20.449 1.00 80.25 85 VAL A N 1
ATOM 618 C CA . VAL A 1 85 ? 3.367 -11.430 -21.615 1.00 80.25 85 VAL A CA 1
ATOM 619 C C . VAL A 1 85 ? 3.825 -9.977 -21.485 1.00 80.25 85 VAL A C 1
ATOM 621 O O . VAL A 1 85 ? 4.317 -9.399 -22.448 1.00 80.25 85 VAL A O 1
ATOM 624 N N . VAL A 1 86 ? 3.723 -9.399 -20.285 1.00 75.69 86 VAL A N 1
ATOM 625 C CA . VAL A 1 86 ? 4.191 -8.030 -20.012 1.00 75.69 86 VAL A CA 1
ATOM 626 C C . VAL A 1 86 ? 5.708 -7.919 -20.198 1.00 75.69 86 VAL A C 1
ATOM 628 O O . VAL A 1 86 ? 6.169 -6.978 -20.838 1.00 75.69 86 VAL A O 1
ATOM 631 N N . LEU A 1 87 ? 6.477 -8.902 -19.718 1.00 81.50 87 LEU A N 1
ATOM 632 C CA . LEU A 1 87 ? 7.925 -8.978 -19.932 1.00 81.50 87 LEU A CA 1
ATOM 633 C C . LEU A 1 87 ? 8.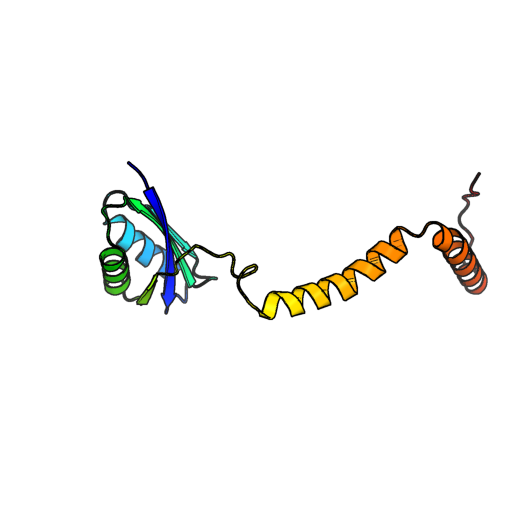276 -9.123 -21.413 1.00 81.50 87 LEU A C 1
ATOM 635 O O . LEU A 1 87 ? 9.186 -8.449 -21.885 1.00 81.50 87 LEU A O 1
ATOM 639 N N . PHE A 1 88 ? 7.539 -9.953 -22.157 1.00 87.25 88 PHE A N 1
ATOM 640 C CA . PHE A 1 88 ? 7.743 -10.098 -23.596 1.00 87.25 88 PHE A CA 1
ATOM 641 C C . PHE A 1 88 ? 7.558 -8.764 -24.328 1.00 87.25 88 PHE A C 1
ATOM 643 O O . PHE A 1 88 ? 8.437 -8.359 -25.087 1.00 87.25 88 PHE A O 1
ATOM 650 N N . PHE A 1 89 ? 6.466 -8.043 -24.055 1.00 87.62 89 PHE A N 1
ATOM 651 C CA . PHE A 1 89 ? 6.249 -6.717 -24.637 1.00 87.62 89 PHE A CA 1
ATOM 652 C C . PHE A 1 89 ? 7.316 -5.709 -24.192 1.00 87.62 89 PHE A C 1
ATOM 654 O O . PHE A 1 89 ? 7.812 -4.956 -25.023 1.00 87.62 89 PHE A O 1
ATOM 661 N N . ALA A 1 90 ? 7.735 -5.714 -22.925 1.00 87.06 90 ALA A N 1
ATOM 662 C CA . ALA A 1 90 ? 8.796 -4.825 -22.451 1.00 87.06 90 ALA A CA 1
ATOM 663 C C . ALA A 1 90 ? 10.130 -5.076 -23.182 1.00 87.06 90 ALA A C 1
ATOM 665 O O . ALA A 1 90 ? 10.769 -4.132 -23.646 1.00 87.06 90 ALA A O 1
ATOM 666 N N . ILE A 1 91 ? 10.520 -6.344 -23.345 1.00 91.69 91 ILE A N 1
ATOM 667 C CA . ILE A 1 91 ? 11.743 -6.741 -24.058 1.00 91.69 91 ILE A CA 1
ATOM 668 C C . ILE A 1 91 ? 11.644 -6.384 -25.547 1.00 91.69 91 ILE A C 1
ATOM 670 O O . ILE A 1 91 ? 12.612 -5.864 -26.101 1.00 91.69 91 ILE A O 1
ATOM 674 N N . LEU A 1 92 ? 10.480 -6.586 -26.178 1.00 93.81 92 LEU A N 1
ATOM 675 C CA . LEU A 1 92 ? 10.244 -6.251 -27.588 1.00 93.81 92 LEU A CA 1
ATOM 676 C C . LEU A 1 92 ? 10.556 -4.779 -27.900 1.00 93.81 92 LEU A C 1
ATOM 678 O O . LEU A 1 92 ? 11.085 -4.491 -28.966 1.00 93.81 92 LEU A O 1
ATOM 682 N N . PHE A 1 93 ? 10.249 -3.857 -26.984 1.00 89.38 93 PHE A N 1
ATOM 683 C CA . PHE A 1 93 ? 10.505 -2.424 -27.175 1.00 89.38 93 PHE A CA 1
ATOM 684 C C . PHE A 1 93 ? 11.876 -1.974 -26.648 1.00 89.38 93 PHE A C 1
ATOM 686 O O . PHE A 1 93 ? 12.535 -1.132 -27.266 1.00 89.38 93 PHE A O 1
ATOM 693 N N . ALA A 1 94 ? 12.337 -2.531 -25.526 1.00 91.31 94 ALA A N 1
ATOM 694 C CA . ALA A 1 94 ? 13.605 -2.136 -24.919 1.00 91.31 94 ALA A CA 1
ATOM 695 C C . ALA A 1 94 ? 14.816 -2.616 -25.733 1.00 91.31 94 ALA A C 1
ATOM 697 O O . ALA A 1 94 ? 15.766 -1.857 -25.923 1.00 91.31 94 ALA A O 1
ATOM 698 N N . VAL A 1 95 ? 14.781 -3.847 -26.254 1.00 92.19 95 VAL A N 1
ATOM 699 C CA . VAL A 1 95 ? 15.925 -4.442 -26.963 1.00 92.19 95 VAL A CA 1
ATOM 700 C C . VAL A 1 95 ? 16.288 -3.677 -28.239 1.00 92.19 95 VAL A C 1
ATOM 702 O O . VAL A 1 95 ? 17.464 -3.349 -28.382 1.00 92.19 95 VAL A O 1
ATOM 705 N N . PRO A 1 96 ? 15.350 -3.316 -29.137 1.00 87.81 96 PRO A N 1
ATOM 706 C CA . PRO A 1 96 ? 15.682 -2.524 -30.321 1.00 87.81 96 PRO A CA 1
ATOM 707 C C . PRO A 1 96 ? 16.259 -1.155 -29.964 1.00 87.81 96 PRO A C 1
ATOM 709 O O . PRO A 1 96 ? 17.238 -0.732 -30.565 1.00 87.81 96 PRO A O 1
ATOM 712 N N . THR A 1 97 ? 15.703 -0.492 -28.948 1.00 86.31 97 THR A N 1
ATOM 713 C CA . THR A 1 97 ? 16.169 0.828 -28.498 1.00 86.31 97 THR A CA 1
ATOM 714 C C . THR A 1 97 ? 17.611 0.766 -27.984 1.00 86.31 97 THR A C 1
ATOM 716 O O . THR A 1 97 ? 18.452 1.576 -28.370 1.00 86.31 97 THR A O 1
ATOM 719 N N . ILE A 1 98 ? 17.924 -0.235 -27.155 1.00 89.00 98 ILE A N 1
ATOM 720 C CA . ILE A 1 98 ? 19.275 -0.445 -26.615 1.00 89.00 98 ILE A CA 1
ATOM 721 C C . ILE A 1 98 ? 20.242 -0.870 -27.727 1.00 89.00 98 ILE A C 1
ATOM 723 O O . ILE A 1 98 ? 21.371 -0.387 -27.772 1.00 89.00 98 ILE A O 1
ATOM 727 N N . ALA A 1 99 ? 19.805 -1.733 -28.647 1.00 85.94 99 ALA A N 1
ATOM 728 C CA . ALA A 1 99 ? 20.621 -2.176 -29.774 1.00 85.94 99 ALA A CA 1
ATOM 729 C C . ALA A 1 99 ? 20.991 -1.007 -30.697 1.00 85.94 99 ALA A C 1
ATOM 731 O O . ALA A 1 99 ? 22.160 -0.861 -31.044 1.00 85.94 99 ALA A O 1
ATOM 732 N N . VAL A 1 100 ? 20.035 -0.131 -31.024 1.00 80.06 100 VAL A N 1
ATOM 733 C CA . VAL A 1 100 ? 20.304 1.094 -31.794 1.00 80.06 100 VAL A CA 1
ATOM 734 C C . VAL A 1 100 ? 21.341 1.970 -31.087 1.00 80.06 100 VAL A C 1
ATOM 736 O O . VAL A 1 100 ? 22.228 2.499 -31.745 1.00 80.06 100 VAL A O 1
ATOM 739 N N . SER A 1 101 ? 21.276 2.075 -29.758 1.00 80.44 101 SER A N 1
ATOM 740 C CA . SER A 1 101 ? 22.217 2.883 -28.975 1.00 80.44 101 SER A CA 1
ATOM 741 C C . SER A 1 101 ? 23.608 2.259 -28.793 1.00 80.44 101 SER A C 1
ATOM 743 O O . SER A 1 101 ? 24.552 3.002 -28.538 1.00 80.44 101 SER A O 1
ATOM 745 N N . MET A 1 102 ? 23.753 0.929 -28.829 1.00 83.06 102 MET A N 1
ATOM 746 C CA . MET A 1 102 ? 25.033 0.256 -28.539 1.00 83.06 102 MET A CA 1
ATOM 747 C C . MET A 1 102 ? 25.806 -0.189 -29.784 1.00 83.06 102 MET A C 1
ATOM 749 O O . MET A 1 102 ? 27.002 -0.479 -29.690 1.00 83.06 102 MET A O 1
ATOM 753 N N . VAL A 1 103 ? 25.168 -0.264 -30.953 1.00 82.69 103 VAL A N 1
ATOM 754 C CA . VAL A 1 103 ? 25.837 -0.699 -32.184 1.00 82.69 103 VAL A CA 1
ATOM 755 C C . VAL A 1 103 ? 26.611 0.476 -32.788 1.00 82.69 103 VAL A C 1
ATOM 757 O O . VAL A 1 103 ? 26.140 1.182 -33.673 1.00 82.69 103 VAL A O 1
ATOM 760 N N . HIS A 1 104 ? 27.852 0.651 -32.328 1.00 68.44 104 HIS A N 1
ATOM 761 C CA . HIS A 1 104 ? 28.802 1.669 -32.802 1.00 68.44 104 HIS A CA 1
ATOM 762 C C . HIS A 1 104 ? 28.979 1.679 -34.339 1.00 68.44 104 HIS A C 1
ATOM 764 O O . HIS A 1 104 ? 29.143 2.730 -34.942 1.00 68.44 104 HIS A O 1
ATOM 770 N N . GLN A 1 105 ? 28.841 0.521 -34.998 1.00 69.12 105 GLN A N 1
ATOM 771 C CA . GLN A 1 105 ? 28.889 0.385 -36.465 1.00 69.12 105 GLN A CA 1
ATOM 772 C C . GLN A 1 105 ? 27.734 1.093 -37.203 1.00 69.12 105 GLN A C 1
ATOM 774 O O . GLN A 1 105 ? 27.837 1.333 -38.405 1.00 69.12 105 GLN A O 1
ATOM 779 N N . TRP A 1 106 ? 26.617 1.382 -36.528 1.00 69.44 106 TRP A N 1
ATOM 780 C CA . TRP A 1 106 ? 25.484 2.091 -37.126 1.00 69.44 106 TRP A CA 1
ATOM 781 C C . TRP A 1 106 ? 25.636 3.603 -37.064 1.00 69.44 106 TRP A C 1
ATOM 783 O O . TRP A 1 106 ? 25.114 4.266 -37.953 1.00 69.44 106 TRP A O 1
ATOM 793 N N . HIS A 1 107 ? 26.386 4.133 -36.095 1.00 66.12 107 HIS A N 1
ATOM 794 C CA . HIS A 1 107 ? 26.596 5.574 -35.958 1.00 66.12 107 HIS A CA 1
ATOM 795 C C . HIS A 1 107 ? 27.190 6.181 -37.233 1.00 66.12 107 HIS A C 1
ATOM 797 O O . HIS A 1 107 ? 26.570 7.059 -37.812 1.00 66.12 107 HIS A O 1
ATOM 803 N N . GLU A 1 108 ? 28.263 5.601 -37.777 1.00 71.00 108 GLU A N 1
ATOM 804 C CA . GLU A 1 108 ? 28.898 6.083 -39.018 1.00 71.00 108 GLU A CA 1
ATOM 805 C C . GLU A 1 108 ? 27.939 6.134 -40.222 1.00 71.00 108 GLU A C 1
ATOM 807 O O . GLU A 1 108 ? 27.943 7.078 -41.011 1.00 71.00 108 GLU A O 1
ATOM 812 N N . LYS A 1 109 ? 27.072 5.121 -40.374 1.00 73.25 109 LYS A N 1
ATOM 813 C CA . LYS A 1 109 ? 26.083 5.094 -41.466 1.00 73.25 109 LYS A CA 1
ATOM 814 C C . LYS A 1 109 ? 24.934 6.068 -41.233 1.00 73.25 109 LYS A C 1
ATOM 816 O O . LYS A 1 109 ? 24.447 6.662 -42.191 1.00 73.25 109 LYS A O 1
ATOM 821 N N . VAL A 1 110 ? 24.483 6.192 -39.989 1.00 73.25 110 VAL A N 1
ATOM 822 C CA . VAL A 1 110 ? 23.395 7.095 -39.607 1.00 73.25 110 VAL A CA 1
ATOM 823 C C . VAL A 1 110 ? 23.848 8.545 -39.756 1.00 73.25 110 VAL A C 1
ATOM 825 O O . VAL A 1 110 ? 23.132 9.329 -40.370 1.00 73.25 110 VAL A O 1
ATOM 828 N N . ASP A 1 111 ? 25.055 8.876 -39.306 1.00 73.19 111 ASP A N 1
ATOM 829 C CA . ASP A 1 111 ? 25.645 10.206 -39.455 1.00 73.19 111 ASP A CA 1
ATOM 830 C C . ASP A 1 111 ? 25.821 10.570 -40.935 1.00 73.19 111 ASP A C 1
ATOM 832 O O . ASP A 1 111 ? 25.436 11.663 -41.354 1.00 73.19 111 ASP A O 1
ATOM 836 N N . ALA A 1 112 ? 26.301 9.636 -41.765 1.00 78.06 112 ALA A N 1
ATOM 837 C CA . ALA A 1 112 ? 26.425 9.860 -43.205 1.00 78.06 112 ALA A CA 1
ATOM 838 C C . ALA A 1 112 ? 25.070 10.131 -43.890 1.00 78.06 112 ALA A C 1
ATOM 840 O O . ALA A 1 112 ? 24.973 11.031 -44.727 1.00 78.06 112 ALA A O 1
ATOM 841 N N . GLU A 1 113 ? 24.016 9.390 -43.536 1.00 81.31 113 GLU A N 1
ATOM 842 C CA . GLU A 1 113 ? 22.677 9.584 -44.109 1.00 81.31 113 GLU A CA 1
ATOM 843 C C . GLU A 1 113 ? 22.025 10.885 -43.613 1.00 81.31 113 GLU A C 1
ATOM 845 O O . GLU A 1 113 ? 21.441 11.627 -44.403 1.00 81.31 113 GLU A O 1
ATOM 850 N N . ILE A 1 114 ? 22.187 11.219 -42.327 1.00 77.81 114 ILE A N 1
ATOM 851 C CA . ILE A 1 114 ? 21.720 12.488 -41.753 1.00 77.81 114 ILE A CA 1
ATOM 852 C C . ILE A 1 114 ? 22.373 13.668 -42.478 1.00 77.81 114 ILE A C 1
ATOM 854 O O . ILE A 1 114 ? 21.673 14.602 -42.870 1.00 77.81 114 ILE A O 1
ATOM 858 N N . LEU A 1 115 ? 23.685 13.619 -42.718 1.00 75.00 115 LEU A N 1
ATOM 859 C CA . LEU A 1 115 ? 24.394 14.673 -43.446 1.00 75.00 115 LEU A CA 1
ATOM 860 C C . LEU A 1 115 ? 23.910 14.800 -44.899 1.00 75.00 115 LEU A C 1
ATOM 862 O O . LEU A 1 115 ? 23.736 15.923 -45.372 1.00 75.00 115 LEU A O 1
ATOM 866 N N . ARG A 1 116 ? 23.608 13.687 -45.590 1.00 77.94 116 ARG A N 1
ATOM 867 C CA . ARG A 1 116 ? 23.002 13.726 -46.938 1.00 77.94 116 ARG A CA 1
ATOM 868 C C . ARG A 1 116 ? 21.615 14.367 -46.943 1.00 77.94 116 ARG A C 1
ATOM 870 O O . ARG A 1 116 ? 21.287 15.109 -47.868 1.00 77.94 116 ARG A O 1
ATOM 877 N N . ILE A 1 117 ? 20.798 14.083 -45.933 1.00 81.06 117 ILE A N 1
ATOM 878 C CA . ILE A 1 117 ? 19.455 14.661 -45.799 1.00 81.06 117 ILE A CA 1
ATOM 879 C C . ILE A 1 117 ? 19.542 16.160 -45.489 1.00 81.06 117 ILE A C 1
ATOM 881 O O . ILE A 1 117 ? 18.807 16.948 -46.080 1.00 81.06 117 ILE A O 1
ATOM 885 N N . LEU A 1 118 ? 20.450 16.572 -44.601 1.00 78.19 118 LEU A N 1
ATOM 886 C CA . LEU A 1 118 ? 20.670 17.984 -44.268 1.00 78.19 118 LEU A CA 1
ATOM 887 C C . LEU A 1 118 ? 21.157 18.792 -45.478 1.00 78.19 118 LEU A C 1
ATOM 889 O O . LEU A 1 118 ? 20.644 19.887 -45.717 1.00 78.19 118 LEU A O 1
ATOM 893 N N . ASP A 1 119 ? 22.069 18.227 -46.272 1.00 78.12 119 ASP A N 1
ATOM 894 C CA . ASP A 1 119 ? 22.532 18.814 -47.536 1.00 78.12 119 ASP A CA 1
ATOM 895 C C . ASP A 1 119 ? 21.375 18.951 -48.542 1.00 78.12 119 ASP A C 1
ATOM 897 O O . ASP A 1 119 ? 21.149 20.020 -49.108 1.00 78.12 119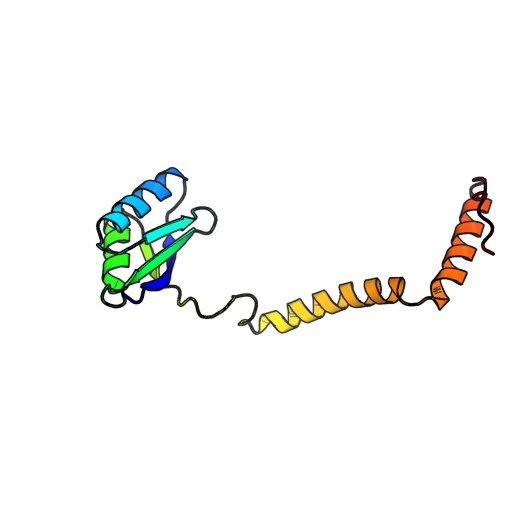 ASP A O 1
ATOM 901 N N . SER A 1 120 ? 20.529 17.917 -48.662 1.00 84.12 120 SER A N 1
ATOM 902 C CA . SER A 1 120 ? 19.303 17.974 -49.473 1.00 84.12 120 SER A CA 1
ATOM 903 C C . SER A 1 120 ? 18.295 19.030 -48.998 1.00 84.12 120 SER A C 1
ATOM 905 O O . SER A 1 120 ? 17.455 19.461 -49.790 1.00 84.12 120 SER A O 1
ATOM 907 N N . LEU A 1 121 ? 18.336 19.423 -47.725 1.00 83.88 121 LEU A N 1
ATOM 908 C CA . LEU A 1 121 ? 17.487 20.464 -47.140 1.00 83.88 121 LEU A CA 1
ATOM 909 C C . LEU A 1 121 ? 18.170 21.844 -47.124 1.00 83.88 121 LEU A C 1
ATOM 911 O O . LEU A 1 121 ? 17.586 22.802 -46.616 1.00 83.88 121 LEU A O 1
ATOM 915 N N . ASN A 1 122 ? 19.375 21.963 -47.698 1.00 78.88 122 ASN A N 1
ATOM 916 C CA . ASN A 1 122 ? 20.188 23.180 -47.742 1.00 78.88 122 ASN A CA 1
ATOM 917 C C . ASN A 1 122 ? 20.462 23.774 -46.342 1.00 78.88 122 ASN A C 1
ATOM 919 O O . ASN A 1 122 ? 20.512 24.996 -46.158 1.00 78.88 122 ASN A O 1
ATOM 923 N N . ILE A 1 123 ? 20.612 22.899 -45.342 1.00 77.56 123 ILE A N 1
ATOM 924 C CA . ILE A 1 123 ? 20.972 23.255 -43.967 1.00 77.56 123 ILE A CA 1
ATOM 925 C C . ILE A 1 123 ? 22.496 23.155 -43.850 1.00 77.56 123 ILE A C 1
ATOM 927 O O . ILE A 1 123 ? 23.082 22.135 -44.197 1.00 77.56 123 ILE A O 1
ATOM 931 N N . LEU A 1 124 ? 23.143 24.224 -43.373 1.00 66.75 124 LEU A N 1
ATOM 932 C CA . LEU A 1 124 ? 24.601 24.278 -43.219 1.00 66.75 124 LEU A CA 1
ATOM 933 C C . LEU A 1 124 ? 25.093 23.113 -42.336 1.00 66.75 124 LEU A C 1
ATOM 935 O O . LEU A 1 124 ? 24.544 22.920 -41.246 1.00 66.75 124 LEU A O 1
ATOM 939 N N . PRO A 1 125 ? 26.125 22.356 -42.758 1.00 64.56 125 PRO A N 1
ATOM 940 C CA . PRO A 1 125 ? 26.681 21.292 -41.935 1.00 64.56 125 PRO A CA 1
ATOM 941 C C . PRO A 1 125 ? 27.279 21.871 -40.639 1.00 64.56 125 PRO A C 1
ATOM 943 O O . PRO A 1 125 ? 27.766 23.008 -40.631 1.00 64.56 125 PRO A O 1
ATOM 946 N N . PRO A 1 126 ? 27.262 21.113 -39.529 1.00 65.81 126 PRO A N 1
ATOM 947 C CA . PRO A 1 126 ? 27.898 21.543 -38.290 1.00 65.81 126 PRO A CA 1
ATOM 948 C C . PRO A 1 126 ? 29.411 21.729 -38.500 1.00 65.81 126 PRO A C 1
ATOM 950 O O . PRO A 1 126 ? 30.059 20.913 -39.146 1.00 65.81 126 PRO A O 1
ATOM 953 N N . LEU A 1 127 ? 29.997 22.779 -37.909 1.00 58.69 127 LEU A N 1
ATOM 954 C CA . LEU A 1 127 ? 31.438 23.102 -37.973 1.00 58.69 127 LEU A CA 1
ATOM 955 C C . LEU A 1 127 ? 32.346 22.107 -37.214 1.00 58.69 127 LEU A C 1
ATOM 957 O O . LEU A 1 127 ? 33.470 22.447 -36.850 1.00 58.69 127 LEU A O 1
ATOM 961 N N . TYR A 1 128 ? 31.868 20.897 -36.929 1.00 60.12 128 TYR A N 1
ATOM 962 C CA . TYR A 1 128 ? 32.618 19.892 -36.190 1.00 60.12 128 TYR A CA 1
ATOM 963 C C . TYR A 1 128 ? 33.154 18.827 -37.148 1.00 60.12 128 TYR A C 1
ATOM 965 O O . TYR A 1 128 ? 32.398 18.008 -37.665 1.00 60.12 128 TYR A O 1
ATOM 973 N N . SER A 1 129 ? 34.468 18.847 -37.383 1.00 53.62 129 SER A N 1
ATOM 974 C CA . SER A 1 129 ? 35.191 17.740 -38.007 1.00 53.62 129 SER A CA 1
ATOM 975 C C . SER A 1 129 ? 35.608 16.740 -36.921 1.00 53.62 129 SER A C 1
ATOM 977 O O . SER A 1 129 ? 36.333 17.144 -36.007 1.00 53.62 129 SER A O 1
ATOM 979 N N . PRO A 1 130 ? 35.209 15.462 -36.994 1.00 54.66 130 PRO A N 1
ATOM 980 C CA . PRO A 1 130 ? 35.752 14.439 -36.114 1.00 54.66 130 PRO A CA 1
ATOM 981 C C . PRO A 1 130 ? 37.202 14.139 -36.528 1.00 54.66 130 PRO A C 1
ATOM 983 O O . PRO A 1 130 ? 37.453 13.584 -37.598 1.00 54.66 130 PRO A O 1
ATOM 986 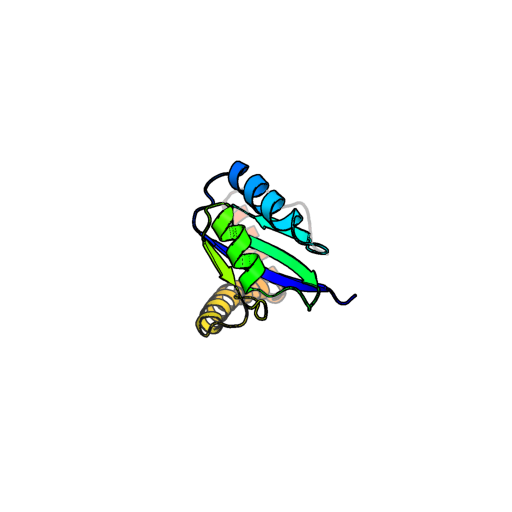N N . THR A 1 131 ? 38.159 14.558 -35.702 1.00 49.09 131 THR A N 1
ATOM 987 C CA . THR A 1 131 ? 39.485 13.925 -35.597 1.00 49.09 131 THR A CA 1
ATOM 988 C C . THR A 1 131 ? 39.491 13.007 -34.395 1.00 49.09 131 THR A C 1
ATOM 990 O O . THR A 1 131 ? 38.984 13.477 -33.348 1.00 49.09 131 THR A O 1
#

pLDDT: mean 80.77, std 11.98, range [47.94, 93.81]

Foldseek 3Di:
DQWDKWKKQKPDLDDPVLQVLLQVLQVVDPQKHWDDDSVRSMIIITHPPPDDPVVSQVSSVVSVMGIDTDPPPDPPCPPDPCVVVVVVVVCVPVVVVVCCVPPPVVVVVVVVVVVVVCVVVVHDDDPDDDD